Protein AF-A0A1I9GBS0-F1 (afdb_monomer_lite)

Sequence (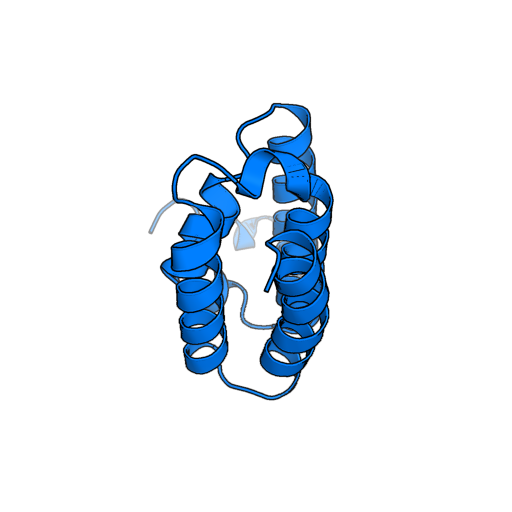114 aa):
MRIRDFIECTIVWIEFAARYFTLNEVDVMLEIIMKRITPNKKYEAFMDELLCMLEKIIHWIDDMKELIALHHFQALVDLFRGTQQRKDCAITLLSSFVRSYELASVNDFQLANQ

Organism: Brugia malayi (NCBI:txid6279)

pLDDT: mean 89.88, std 14.38, range [38.12, 98.56]

Structure (mmCIF, N/CA/C/O backbone):
data_AF-A0A1I9GBS0-F1
#
_entry.id   AF-A0A1I9GBS0-F1
#
loop_
_atom_site.group_PDB
_atom_site.id
_atom_site.type_symbol
_atom_site.label_atom_id
_atom_site.label_alt_id
_atom_site.label_comp_id
_atom_site.label_asym_id
_atom_site.label_entity_id
_atom_site.label_seq_id
_atom_site.pdbx_PDB_ins_code
_atom_site.Cartn_x
_atom_site.Cartn_y
_atom_site.Cartn_z
_atom_site.occupancy
_atom_site.B_iso_or_equiv
_atom_site.auth_seq_id
_atom_site.auth_comp_id
_atom_site.auth_asym_id
_atom_site.auth_atom_id
_atom_site.pdbx_PDB_model_num
ATOM 1 N N . MET A 1 1 ? -8.544 -15.685 15.003 1.00 73.69 1 MET A N 1
ATOM 2 C CA . MET A 1 1 ? -7.372 -14.789 14.881 1.00 73.69 1 MET A CA 1
ATOM 3 C C . MET A 1 1 ? -7.798 -13.365 15.196 1.00 73.69 1 MET A C 1
ATOM 5 O O . MET A 1 1 ? -8.763 -12.903 14.582 1.00 73.69 1 MET A O 1
ATOM 9 N N . ARG A 1 2 ? -7.141 -12.710 16.164 1.00 92.75 2 ARG A N 1
ATOM 10 C CA . ARG A 1 2 ? -7.430 -11.311 16.516 1.00 92.75 2 ARG A CA 1
ATOM 11 C C . ARG A 1 2 ? -6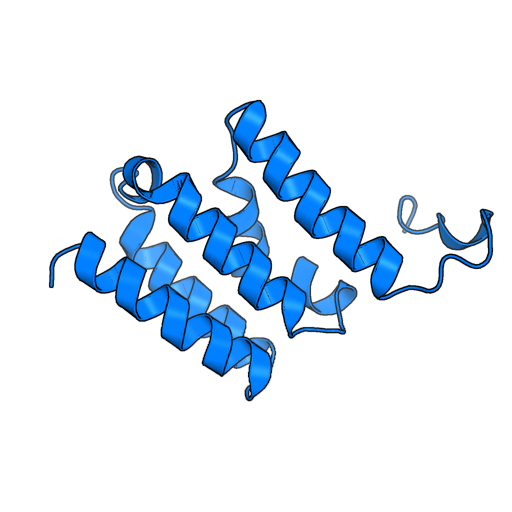.972 -10.400 15.378 1.00 92.75 2 ARG A C 1
ATOM 13 O O . ARG A 1 2 ? -6.111 -10.771 14.589 1.00 92.75 2 ARG A O 1
ATOM 20 N N . ILE A 1 3 ? -7.573 -9.218 15.277 1.00 94.56 3 ILE A N 1
ATOM 21 C CA . ILE A 1 3 ? -7.259 -8.279 14.194 1.00 94.56 3 ILE A CA 1
ATOM 22 C C . ILE A 1 3 ? -5.810 -7.771 14.266 1.00 94.56 3 ILE A C 1
ATOM 24 O O . ILE A 1 3 ? -5.176 -7.648 13.230 1.00 94.56 3 ILE A O 1
ATOM 28 N N . ARG A 1 4 ? -5.268 -7.590 15.479 1.00 96.00 4 ARG A N 1
ATOM 29 C CA . ARG A 1 4 ? -3.858 -7.247 15.708 1.00 96.00 4 ARG A CA 1
ATOM 30 C C . ARG A 1 4 ? -2.917 -8.307 15.135 1.00 96.00 4 ARG A C 1
ATOM 32 O O . ARG A 1 4 ? -2.119 -7.985 14.269 1.00 96.00 4 ARG A O 1
ATOM 39 N N . ASP A 1 5 ? -3.101 -9.569 15.541 1.00 96.75 5 ASP A N 1
ATOM 40 C CA . ASP A 1 5 ? -2.285 -10.691 15.050 1.00 96.75 5 ASP A CA 1
ATOM 41 C C . ASP A 1 5 ? -2.347 -10.795 13.508 1.00 96.75 5 ASP A C 1
ATOM 43 O O . ASP A 1 5 ? -1.358 -11.109 12.853 1.00 96.75 5 ASP A O 1
ATOM 47 N N . PHE A 1 6 ? -3.518 -10.515 12.915 1.00 97.19 6 PHE A N 1
ATOM 48 C CA . PHE A 1 6 ? -3.679 -10.470 11.460 1.00 97.19 6 PHE A CA 1
ATOM 49 C C . PHE A 1 6 ? -2.852 -9.350 10.825 1.00 97.19 6 PHE A C 1
ATOM 51 O O . PHE A 1 6 ? -2.133 -9.618 9.870 1.00 97.19 6 PHE A O 1
ATOM 58 N N . ILE A 1 7 ? -2.943 -8.125 11.348 1.00 97.19 7 ILE A N 1
ATOM 59 C CA . ILE A 1 7 ? -2.248 -6.958 10.794 1.00 97.19 7 ILE A CA 1
ATOM 60 C C . ILE A 1 7 ? -0.733 -7.138 10.885 1.00 97.19 7 ILE A C 1
ATOM 62 O O . ILE A 1 7 ? -0.050 -7.029 9.868 1.00 97.19 7 ILE A O 1
ATOM 66 N N . GLU A 1 8 ? -0.224 -7.520 12.057 1.00 96.00 8 GLU A N 1
ATOM 67 C CA . GLU A 1 8 ? 1.201 -7.804 12.272 1.00 96.00 8 GLU A CA 1
ATOM 68 C C . GLU A 1 8 ? 1.716 -8.866 11.289 1.00 96.00 8 GLU A C 1
ATOM 70 O O . GLU A 1 8 ? 2.770 -8.701 10.678 1.00 96.00 8 GLU A O 1
ATOM 75 N N . CYS A 1 9 ? 0.933 -9.925 11.061 1.00 97.12 9 CYS A N 1
ATOM 76 C CA . CYS A 1 9 ? 1.258 -10.947 10.073 1.00 97.12 9 CYS A CA 1
ATOM 77 C C . CYS A 1 9 ? 1.262 -10.380 8.643 1.00 97.12 9 CYS A C 1
ATOM 79 O O . CYS A 1 9 ? 2.191 -10.632 7.876 1.00 97.12 9 CYS A O 1
ATOM 81 N N . THR A 1 10 ? 0.255 -9.584 8.278 1.00 97.12 10 THR A N 1
ATOM 82 C CA . THR A 1 10 ? 0.140 -9.036 6.920 1.00 97.12 10 THR A CA 1
ATOM 83 C C . THR A 1 10 ? 1.259 -8.069 6.560 1.00 97.12 10 THR A C 1
ATOM 85 O O . THR A 1 10 ? 1.659 -8.071 5.405 1.00 97.12 10 THR A O 1
ATOM 88 N N . ILE A 1 11 ? 1.819 -7.316 7.514 1.00 96.94 11 ILE A N 1
ATOM 89 C CA . ILE A 1 11 ? 2.967 -6.424 7.266 1.00 96.94 11 ILE A CA 1
ATOM 90 C C . ILE A 1 11 ? 4.186 -7.210 6.766 1.00 96.94 11 ILE A C 1
ATOM 92 O O . ILE A 1 11 ? 4.886 -6.761 5.862 1.00 96.94 11 ILE A O 1
ATOM 96 N N . VAL A 1 12 ? 4.436 -8.396 7.326 1.00 97.12 12 VAL A N 1
ATOM 97 C CA . VAL A 1 12 ? 5.554 -9.253 6.900 1.00 97.12 12 VAL A CA 1
ATOM 98 C C . VAL A 1 12 ? 5.282 -9.845 5.517 1.00 97.12 12 VAL A C 1
ATOM 100 O O . VAL A 1 12 ? 6.145 -9.841 4.643 1.00 97.12 12 VAL A O 1
ATOM 103 N N . TRP A 1 13 ? 4.066 -10.348 5.303 1.00 98.06 13 TRP A N 1
ATOM 104 C CA . TRP A 1 13 ? 3.710 -11.016 4.052 1.00 98.06 13 TRP A CA 1
ATOM 105 C C . TRP A 1 13 ? 3.588 -10.060 2.864 1.00 98.06 13 TRP A C 1
ATOM 107 O O . TRP A 1 13 ? 3.939 -10.444 1.753 1.00 98.06 13 TRP A O 1
ATOM 117 N N . ILE A 1 14 ? 3.128 -8.828 3.081 1.00 98.06 14 ILE A N 1
ATOM 118 C CA . ILE A 1 14 ? 2.941 -7.858 1.998 1.00 98.06 14 ILE A CA 1
ATOM 119 C C . ILE A 1 14 ? 4.283 -7.313 1.519 1.00 98.06 14 ILE A C 1
ATOM 121 O O . ILE A 1 14 ? 4.462 -7.102 0.328 1.00 98.06 14 ILE A O 1
ATOM 125 N N . GLU A 1 15 ? 5.259 -7.181 2.420 1.00 98.12 15 GLU A N 1
ATOM 126 C CA . GLU A 1 15 ? 6.642 -6.879 2.054 1.00 98.12 15 GLU A CA 1
ATOM 127 C C . GLU A 1 15 ? 7.261 -8.007 1.230 1.00 98.12 15 GLU A C 1
ATOM 129 O O . GLU A 1 15 ? 7.899 -7.758 0.209 1.00 98.12 15 GLU A O 1
ATOM 134 N N . PHE A 1 16 ? 7.044 -9.258 1.645 1.00 98.25 16 PHE A N 1
ATOM 135 C CA . PHE A 1 16 ? 7.489 -10.412 0.875 1.00 98.25 16 PHE A CA 1
ATOM 136 C C . PHE A 1 16 ? 6.851 -10.431 -0.523 1.00 98.25 16 PHE A C 1
ATOM 138 O O . PHE A 1 16 ? 7.562 -10.592 -1.513 1.00 98.25 16 PHE A O 1
ATOM 145 N N . ALA A 1 17 ? 5.535 -10.223 -0.618 1.00 98.12 17 ALA A N 1
ATOM 146 C CA . ALA A 1 17 ? 4.827 -10.169 -1.893 1.00 98.12 17 ALA A CA 1
ATOM 147 C C . ALA A 1 17 ? 5.349 -9.029 -2.781 1.00 98.12 17 ALA A C 1
ATOM 149 O O . ALA A 1 17 ? 5.668 -9.272 -3.939 1.00 98.12 17 ALA A O 1
ATOM 150 N N . ALA A 1 18 ? 5.520 -7.826 -2.227 1.00 97.94 18 ALA A N 1
ATOM 151 C CA . ALA A 1 18 ? 6.046 -6.671 -2.953 1.00 97.94 18 ALA A CA 1
ATOM 152 C C . ALA A 1 18 ? 7.461 -6.906 -3.504 1.00 97.94 18 ALA A C 1
ATOM 154 O O . ALA A 1 18 ? 7.800 -6.391 -4.563 1.00 97.94 18 ALA A O 1
ATOM 155 N N . ARG A 1 19 ? 8.284 -7.701 -2.809 1.00 97.56 19 ARG A N 1
ATOM 156 C CA . ARG A 1 19 ? 9.658 -7.998 -3.229 1.00 97.56 19 ARG A CA 1
ATOM 157 C C . ARG A 1 19 ? 9.765 -9.104 -4.281 1.00 97.56 19 ARG A C 1
ATOM 159 O O . ARG A 1 19 ? 10.735 -9.118 -5.038 1.00 97.56 19 ARG A O 1
ATOM 166 N N . TYR A 1 20 ? 8.852 -10.073 -4.274 1.00 97.94 20 TYR A N 1
ATOM 167 C CA . TYR A 1 20 ? 9.056 -11.334 -4.998 1.00 97.94 20 TYR A CA 1
ATOM 168 C C . TYR A 1 20 ? 7.931 -11.730 -5.949 1.00 97.94 20 TYR A C 1
ATOM 170 O O . TYR A 1 20 ? 8.144 -12.628 -6.765 1.00 97.94 20 TYR A O 1
ATOM 178 N N . PHE A 1 21 ? 6.755 -11.115 -5.852 1.00 97.94 21 PHE A N 1
ATOM 179 C CA . PHE A 1 21 ? 5.602 -11.432 -6.692 1.00 97.94 21 PHE A CA 1
ATOM 180 C C . PHE A 1 21 ? 5.248 -10.278 -7.630 1.00 97.94 21 PHE A C 1
ATOM 182 O O . PHE A 1 21 ? 5.856 -9.211 -7.589 1.00 97.94 21 PHE A O 1
ATOM 189 N N . THR A 1 22 ? 4.278 -10.509 -8.517 1.00 97.62 22 THR A N 1
ATOM 190 C CA . THR A 1 22 ? 3.798 -9.468 -9.426 1.00 97.62 22 THR A CA 1
ATOM 191 C C . THR A 1 22 ? 2.814 -8.542 -8.715 1.00 97.62 22 THR A C 1
ATOM 193 O O . THR A 1 22 ? 2.259 -8.868 -7.660 1.00 97.62 22 THR A O 1
ATOM 196 N N . LEU A 1 23 ? 2.535 -7.393 -9.335 1.00 97.75 23 LEU A N 1
ATOM 197 C CA . LEU A 1 23 ? 1.537 -6.439 -8.848 1.00 97.75 23 LEU A CA 1
ATOM 198 C C . LEU A 1 23 ? 0.149 -7.062 -8.665 1.00 97.75 23 LEU A C 1
ATOM 200 O O . LEU A 1 23 ? -0.582 -6.660 -7.765 1.00 97.75 23 LEU A O 1
ATOM 204 N N . ASN A 1 24 ? -0.198 -8.075 -9.463 1.00 97.62 24 ASN A N 1
ATOM 205 C CA . ASN A 1 24 ? -1.464 -8.783 -9.324 1.00 97.62 24 ASN A CA 1
ATOM 206 C C . ASN A 1 24 ? -1.548 -9.544 -7.990 1.00 97.62 24 ASN A C 1
ATOM 208 O O . ASN A 1 24 ? -2.559 -9.460 -7.297 1.00 97.62 24 ASN A O 1
ATOM 212 N N . GLU A 1 25 ? -0.488 -10.250 -7.580 1.00 98.06 25 GLU A N 1
ATOM 213 C CA . GLU A 1 25 ? -0.482 -10.924 -6.274 1.00 98.06 25 GLU A CA 1
ATOM 214 C C . GLU A 1 25 ? -0.472 -9.924 -5.109 1.00 98.06 25 GLU A C 1
ATOM 216 O O . GLU A 1 25 ? -1.092 -10.186 -4.075 1.00 98.06 25 GLU A O 1
ATOM 221 N N . VAL A 1 26 ? 0.190 -8.773 -5.274 1.00 98.38 26 VAL A N 1
ATOM 222 C CA . VAL A 1 26 ? 0.147 -7.679 -4.291 1.00 98.38 26 VAL A CA 1
ATOM 223 C C . VAL A 1 26 ? -1.282 -7.144 -4.147 1.00 98.38 26 VAL A C 1
ATOM 225 O O . VAL A 1 26 ? -1.767 -7.014 -3.022 1.00 98.38 26 VAL A O 1
ATOM 228 N N . ASP A 1 27 ? -1.986 -6.899 -5.256 1.00 98.50 27 ASP A N 1
ATOM 229 C CA . ASP A 1 27 ? -3.368 -6.405 -5.241 1.00 98.50 27 ASP A CA 1
ATOM 230 C C . ASP A 1 27 ? -4.341 -7.420 -4.622 1.00 98.50 27 ASP A C 1
ATOM 232 O O . ASP A 1 27 ? -5.164 -7.051 -3.786 1.00 98.50 27 ASP A O 1
ATOM 236 N N . VAL A 1 28 ? -4.195 -8.715 -4.931 1.00 98.38 28 VAL A N 1
ATOM 237 C CA . VAL A 1 28 ? -4.974 -9.795 -4.291 1.00 98.38 28 VAL A CA 1
ATOM 238 C C . VAL A 1 28 ? -4.729 -9.833 -2.781 1.00 98.38 28 VAL A C 1
ATOM 240 O O . VAL A 1 28 ? -5.652 -10.036 -1.986 1.00 98.38 28 VAL A O 1
ATOM 243 N N . MET A 1 29 ? -3.487 -9.630 -2.342 1.00 98.31 29 MET A N 1
ATOM 244 C CA . MET A 1 29 ? -3.186 -9.594 -0.917 1.00 98.31 29 MET A CA 1
ATOM 245 C C . MET A 1 29 ? -3.803 -8.362 -0.237 1.00 98.31 29 MET A C 1
ATOM 247 O O . MET A 1 29 ? -4.390 -8.488 0.845 1.00 98.31 29 MET A O 1
ATOM 251 N N . LEU A 1 30 ? -3.731 -7.193 -0.879 1.00 98.50 30 LEU A N 1
ATOM 252 C CA . LEU A 1 30 ? -4.401 -5.976 -0.421 1.00 98.50 30 LEU A CA 1
ATOM 253 C C . LEU A 1 30 ? -5.920 -6.161 -0.358 1.00 98.50 30 LEU A C 1
ATOM 255 O O . LEU A 1 30 ? -6.524 -5.776 0.639 1.00 98.50 30 LEU A O 1
ATOM 259 N N . GLU A 1 31 ? -6.541 -6.829 -1.329 1.00 98.56 31 GLU A N 1
ATOM 260 C CA . GLU A 1 31 ? -7.966 -7.173 -1.299 1.00 98.56 31 GLU A CA 1
ATOM 261 C C . GLU A 1 31 ? -8.336 -7.949 -0.024 1.00 98.56 31 GLU A C 1
ATOM 263 O O . GLU A 1 31 ? -9.305 -7.616 0.669 1.00 98.56 31 GLU A O 1
ATOM 268 N N . ILE A 1 32 ? -7.549 -8.973 0.325 1.00 97.94 32 ILE A N 1
ATOM 269 C CA . ILE A 1 32 ? -7.767 -9.795 1.524 1.00 97.94 32 ILE A CA 1
ATOM 270 C C . ILE A 1 32 ? -7.637 -8.951 2.798 1.00 97.94 32 ILE A C 1
ATOM 272 O O . ILE A 1 32 ? -8.459 -9.078 3.715 1.00 97.94 32 ILE A O 1
ATOM 276 N N . ILE A 1 33 ? -6.624 -8.083 2.860 1.00 97.94 33 ILE A N 1
ATOM 277 C CA . ILE A 1 33 ? -6.420 -7.150 3.974 1.00 97.94 33 ILE A CA 1
ATOM 278 C C . ILE A 1 33 ? -7.630 -6.223 4.093 1.00 97.94 33 ILE A C 1
ATOM 280 O O . ILE A 1 33 ? -8.238 -6.124 5.165 1.00 97.94 33 ILE A O 1
ATOM 284 N N . MET A 1 34 ? -8.042 -5.622 2.981 1.00 98.00 34 MET A N 1
ATOM 285 C CA . MET A 1 34 ? -9.098 -4.621 2.927 1.00 98.00 34 MET A CA 1
ATOM 286 C C . MET A 1 34 ? -10.454 -5.187 3.334 1.00 98.00 34 MET A C 1
ATOM 288 O O . MET A 1 34 ? -11.135 -4.623 4.197 1.00 98.00 34 MET A O 1
ATOM 292 N N . LYS A 1 35 ? -10.802 -6.375 2.830 1.00 97.50 35 LYS A N 1
ATOM 293 C CA . LYS A 1 35 ? -12.005 -7.117 3.240 1.00 97.50 35 LYS A CA 1
ATOM 294 C C . LYS A 1 35 ? -12.072 -7.351 4.749 1.00 97.50 35 LYS A C 1
ATOM 296 O O . LYS A 1 35 ? -13.163 -7.455 5.311 1.00 97.50 35 LYS A O 1
ATOM 301 N N . ARG A 1 36 ? -10.925 -7.439 5.426 1.00 96.62 36 ARG A N 1
ATOM 302 C CA . ARG A 1 36 ? -10.854 -7.764 6.853 1.00 96.62 36 ARG A CA 1
ATOM 303 C C . ARG A 1 36 ? -10.816 -6.545 7.773 1.00 96.62 36 ARG A C 1
ATOM 305 O O . ARG A 1 36 ? -11.403 -6.617 8.860 1.00 96.62 36 ARG A O 1
ATOM 312 N N . ILE A 1 37 ? -10.145 -5.464 7.369 1.00 96.56 37 ILE A N 1
ATOM 313 C CA . ILE A 1 37 ? -9.930 -4.276 8.216 1.00 96.56 37 ILE A CA 1
ATOM 314 C C . ILE A 1 37 ? -10.981 -3.173 8.015 1.00 96.56 37 ILE A C 1
ATOM 316 O O . ILE A 1 37 ? -11.252 -2.424 8.954 1.00 96.56 37 ILE A O 1
ATOM 320 N N . THR A 1 38 ? -11.615 -3.089 6.840 1.00 96.81 38 THR A N 1
ATOM 321 C CA . THR A 1 38 ? -12.626 -2.057 6.534 1.00 96.81 38 THR A CA 1
ATOM 322 C C . THR A 1 38 ? -13.926 -2.196 7.333 1.00 96.81 38 THR A C 1
ATOM 324 O O . THR A 1 38 ? -14.428 -1.179 7.825 1.00 96.81 38 THR A O 1
ATOM 327 N N . PRO A 1 39 ? -14.507 -3.402 7.518 1.00 96.50 39 PRO A N 1
ATOM 328 C CA . PRO A 1 39 ? -15.765 -3.541 8.246 1.00 96.50 39 PRO A CA 1
ATOM 329 C C . PRO A 1 39 ? -15.664 -3.003 9.674 1.00 96.50 39 PRO A C 1
ATOM 331 O O . PRO A 1 39 ? -14.739 -3.352 10.411 1.00 96.50 39 PRO A O 1
ATOM 334 N N . ASN A 1 40 ? -16.640 -2.185 10.074 1.00 94.81 40 ASN A N 1
ATOM 335 C CA . ASN A 1 40 ? -16.678 -1.497 11.371 1.00 94.81 40 ASN A CA 1
ATOM 336 C C . ASN A 1 40 ? -15.436 -0.637 11.652 1.00 94.81 40 ASN A C 1
ATOM 338 O O . ASN A 1 40 ? -15.115 -0.401 12.812 1.00 94.81 40 ASN A O 1
ATOM 342 N N . LYS A 1 41 ? -14.734 -0.201 10.598 1.00 94.94 41 LYS A N 1
ATOM 343 C CA . LYS A 1 41 ? -13.570 0.684 10.677 1.00 94.94 41 LYS A CA 1
ATOM 344 C C . LYS A 1 41 ? -12.461 0.186 11.606 1.00 94.94 41 LYS A C 1
ATOM 346 O O . LYS A 1 41 ? -11.785 0.970 12.263 1.00 94.94 41 LYS A O 1
ATOM 351 N N . LYS A 1 42 ? -12.243 -1.132 11.658 1.00 95.00 42 LYS A N 1
ATOM 352 C CA . LYS A 1 42 ? -11.210 -1.731 12.524 1.00 95.00 42 LYS A CA 1
ATOM 353 C C . LYS A 1 42 ? -9.820 -1.159 12.253 1.00 95.00 42 LYS A C 1
ATOM 355 O O . LYS A 1 42 ? -9.010 -1.126 13.169 1.00 95.00 42 LYS A O 1
ATOM 360 N N . TYR A 1 43 ? -9.571 -0.722 11.020 1.00 95.31 43 TYR A N 1
ATOM 361 C CA . TYR A 1 43 ? -8.334 -0.083 10.583 1.00 95.31 43 TYR A CA 1
ATOM 362 C C . TYR A 1 43 ? -7.956 1.180 11.380 1.00 95.31 43 TYR A C 1
ATOM 364 O O . TYR A 1 43 ? -6.771 1.466 11.494 1.00 95.31 43 TYR A O 1
ATOM 372 N N . GLU A 1 44 ? -8.914 1.907 11.976 1.00 95.81 44 GLU A N 1
ATOM 373 C CA . GLU A 1 44 ? -8.633 3.172 12.683 1.00 95.81 44 GLU A CA 1
ATOM 374 C C . GLU A 1 44 ? -7.669 2.993 13.867 1.00 95.81 44 GLU A C 1
ATOM 376 O O . GLU A 1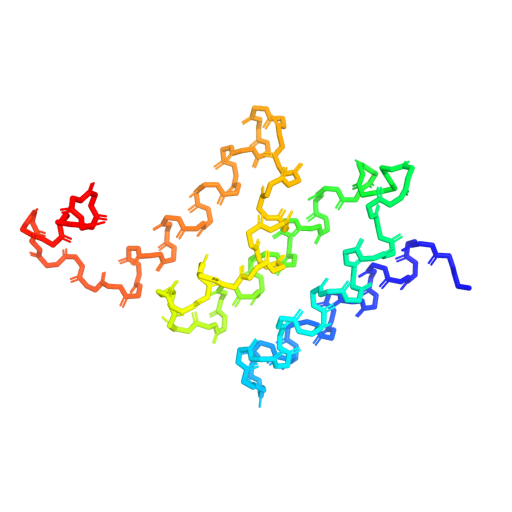 44 ? -6.927 3.911 14.206 1.00 95.81 44 GLU A O 1
ATOM 381 N N . ALA A 1 45 ? -7.640 1.802 14.472 1.00 95.94 45 ALA A N 1
ATOM 382 C CA . ALA A 1 45 ? -6.736 1.474 15.573 1.00 95.94 45 ALA A CA 1
ATOM 383 C C . ALA A 1 45 ? -5.319 1.063 15.125 1.00 95.94 45 ALA A C 1
ATOM 385 O O . ALA A 1 45 ? -4.501 0.748 15.986 1.00 95.94 45 ALA A O 1
ATOM 386 N N . PHE A 1 46 ? -5.052 1.021 13.814 1.00 96.81 46 PHE A N 1
ATOM 387 C CA . PHE A 1 46 ? -3.824 0.469 13.228 1.00 96.81 46 PHE A CA 1
ATOM 388 C C . PHE A 1 46 ? -3.242 1.360 12.121 1.00 96.81 46 PHE A C 1
ATOM 390 O O . PHE A 1 46 ? -2.668 0.877 11.148 1.00 96.81 46 PHE A O 1
ATOM 397 N N . MET A 1 47 ? -3.467 2.672 12.202 1.00 96.38 47 MET A N 1
ATOM 398 C CA . MET A 1 47 ? -3.082 3.598 11.131 1.00 96.38 47 MET A CA 1
ATOM 399 C C . MET A 1 47 ? -1.566 3.655 10.915 1.00 96.38 47 MET A C 1
ATOM 401 O O . MET A 1 47 ? -1.129 3.783 9.773 1.00 96.38 47 MET A O 1
ATOM 405 N N . ASP A 1 48 ? -0.779 3.498 11.980 1.00 96.38 48 ASP A N 1
ATOM 406 C CA . ASP A 1 48 ? 0.685 3.473 11.902 1.00 96.38 48 ASP A CA 1
ATOM 407 C C . ASP A 1 48 ? 1.172 2.185 11.219 1.00 96.38 48 ASP A C 1
ATOM 409 O O . ASP A 1 48 ? 2.041 2.215 10.348 1.00 96.38 48 ASP A O 1
ATOM 413 N N . GLU A 1 49 ? 0.558 1.044 11.537 1.00 97.56 49 GLU A N 1
ATOM 414 C CA . GLU A 1 49 ? 0.830 -0.235 10.884 1.00 97.56 49 GLU A CA 1
ATOM 415 C C . GLU A 1 49 ? 0.481 -0.217 9.388 1.00 97.56 49 GLU A C 1
ATOM 417 O O . GLU A 1 49 ? 1.198 -0.797 8.570 1.00 97.56 49 GLU A O 1
ATOM 422 N N . LEU A 1 50 ? -0.604 0.464 9.012 1.00 97.56 50 LEU A N 1
ATOM 423 C CA . LEU A 1 50 ? -0.998 0.623 7.611 1.00 97.56 50 LEU A CA 1
ATOM 424 C C . LEU A 1 50 ? -0.064 1.565 6.853 1.00 97.56 50 LEU A C 1
ATOM 426 O O . LEU A 1 50 ? 0.223 1.314 5.684 1.00 97.56 50 LEU A O 1
ATOM 430 N N . LEU A 1 51 ? 0.444 2.614 7.507 1.00 97.44 51 LEU A N 1
ATOM 431 C CA . LEU A 1 51 ? 1.480 3.463 6.922 1.00 97.44 51 LEU A CA 1
ATOM 432 C C . LEU A 1 51 ? 2.772 2.664 6.701 1.00 97.44 51 LEU A C 1
ATOM 434 O O . LEU A 1 51 ? 3.342 2.719 5.617 1.00 97.44 51 LEU A O 1
ATOM 438 N N . CYS A 1 52 ? 3.175 1.840 7.671 1.00 97.69 52 CYS A N 1
ATOM 439 C CA . CYS A 1 52 ? 4.329 0.948 7.533 1.00 97.69 52 CYS A CA 1
ATOM 440 C C . CYS A 1 52 ? 4.156 -0.051 6.374 1.00 97.69 52 CYS A C 1
ATOM 442 O O . CYS A 1 52 ? 5.089 -0.318 5.616 1.00 97.69 52 CYS A O 1
ATOM 444 N N . MET A 1 53 ? 2.948 -0.592 6.201 1.00 97.88 53 MET A N 1
ATOM 445 C CA . MET A 1 53 ? 2.607 -1.435 5.054 1.00 97.88 53 MET A CA 1
ATOM 446 C C . MET A 1 53 ? 2.756 -0.678 3.729 1.00 97.88 53 MET A C 1
ATOM 448 O O . MET A 1 53 ? 3.390 -1.195 2.811 1.00 97.88 53 MET A O 1
ATOM 452 N N . LEU A 1 54 ? 2.221 0.544 3.641 1.00 97.69 54 LEU A N 1
ATOM 453 C CA . LEU A 1 54 ? 2.353 1.408 2.467 1.00 97.69 54 LEU A CA 1
ATOM 454 C C . LEU A 1 54 ? 3.831 1.667 2.128 1.00 97.69 54 LEU A C 1
ATOM 456 O O . LEU A 1 54 ? 4.240 1.485 0.984 1.00 97.69 54 LEU A O 1
ATOM 460 N N . GLU A 1 55 ? 4.639 2.031 3.125 1.00 96.94 55 GLU A N 1
ATOM 461 C CA . GLU A 1 55 ? 6.081 2.259 2.976 1.00 96.94 55 GLU A CA 1
ATOM 462 C C . GLU A 1 55 ? 6.807 1.025 2.438 1.00 96.94 55 GLU A C 1
ATOM 464 O O . GLU A 1 55 ? 7.630 1.143 1.532 1.00 96.94 55 GLU A O 1
ATOM 469 N N . LYS A 1 56 ? 6.485 -0.168 2.951 1.00 97.50 56 LYS A N 1
ATOM 470 C CA . LYS A 1 56 ? 7.089 -1.432 2.502 1.00 97.50 56 LYS A CA 1
ATOM 471 C C . LYS A 1 56 ? 6.722 -1.773 1.063 1.00 97.50 56 LYS A C 1
ATOM 473 O O . LYS A 1 56 ? 7.599 -2.180 0.309 1.00 97.50 56 LYS A O 1
ATOM 478 N N . ILE A 1 57 ? 5.462 -1.587 0.674 1.00 97.31 57 ILE A N 1
ATOM 479 C CA . ILE A 1 57 ? 5.012 -1.812 -0.708 1.00 97.31 57 ILE A CA 1
ATOM 480 C C . ILE A 1 57 ? 5.786 -0.892 -1.659 1.00 97.31 57 ILE A C 1
ATOM 482 O O . ILE A 1 57 ? 6.405 -1.356 -2.612 1.00 97.31 57 ILE A O 1
ATOM 486 N N . ILE A 1 58 ? 5.800 0.406 -1.352 1.00 95.38 58 ILE A N 1
ATOM 487 C CA . ILE A 1 58 ? 6.448 1.440 -2.166 1.00 95.38 58 ILE A CA 1
ATOM 488 C C . ILE A 1 58 ? 7.971 1.260 -2.214 1.00 95.38 58 ILE A C 1
ATOM 490 O O . ILE A 1 58 ? 8.608 1.575 -3.214 1.00 95.38 58 ILE A O 1
ATOM 494 N N . HIS A 1 59 ? 8.581 0.760 -1.139 1.00 94.50 59 HIS A N 1
ATOM 495 C CA . HIS A 1 59 ? 10.023 0.557 -1.095 1.00 94.50 59 HIS A CA 1
ATOM 496 C C . HIS A 1 59 ? 10.512 -0.454 -2.140 1.00 94.50 59 HIS A C 1
ATOM 498 O O . HIS A 1 59 ? 11.594 -0.247 -2.689 1.00 94.50 59 HIS A O 1
ATOM 504 N N . TRP A 1 60 ? 9.744 -1.525 -2.376 1.00 95.12 60 TRP A N 1
ATOM 505 C CA . TRP A 1 60 ? 10.151 -2.665 -3.205 1.00 95.12 60 TRP A CA 1
ATOM 506 C C . TRP A 1 60 ? 9.611 -2.636 -4.638 1.00 95.12 60 TRP A C 1
ATOM 508 O O . TRP A 1 60 ? 10.129 -3.364 -5.481 1.00 95.12 60 TRP A O 1
ATOM 518 N N . ILE A 1 61 ? 8.590 -1.825 -4.921 1.00 93.06 61 ILE A N 1
ATOM 519 C CA . ILE A 1 61 ? 7.964 -1.747 -6.244 1.00 93.06 61 ILE A CA 1
ATOM 520 C C . ILE A 1 61 ? 8.475 -0.511 -6.985 1.00 93.06 61 ILE A C 1
ATOM 522 O O . ILE A 1 61 ? 8.170 0.619 -6.610 1.00 93.06 61 ILE A O 1
ATOM 526 N N . ASP A 1 62 ? 9.214 -0.736 -8.072 1.00 86.62 62 ASP A N 1
ATOM 527 C CA . ASP A 1 62 ? 9.774 0.348 -8.887 1.00 86.62 62 ASP A CA 1
ATOM 528 C C . ASP A 1 62 ? 8.739 0.972 -9.839 1.00 86.62 62 ASP A C 1
ATOM 530 O O . ASP A 1 62 ? 8.763 2.185 -10.072 1.00 86.62 62 ASP A O 1
ATOM 534 N N . ASP A 1 63 ? 7.801 0.169 -10.364 1.00 89.38 63 ASP A N 1
ATOM 535 C CA . ASP A 1 63 ? 6.743 0.644 -11.264 1.00 89.38 63 ASP A CA 1
ATOM 536 C C . ASP A 1 63 ? 5.618 1.340 -10.491 1.00 89.38 63 ASP A C 1
ATOM 538 O O . ASP A 1 63 ? 4.529 0.812 -10.243 1.00 89.38 63 ASP A O 1
ATOM 542 N N . MET A 1 64 ? 5.901 2.582 -10.109 1.00 88.69 64 MET A N 1
ATOM 543 C CA . MET A 1 64 ? 4.950 3.431 -9.402 1.00 88.69 64 MET A CA 1
ATOM 544 C C . MET A 1 64 ? 3.700 3.737 -10.232 1.00 88.69 64 MET A C 1
ATOM 546 O O . MET A 1 64 ? 2.659 4.008 -9.641 1.00 88.69 64 MET A O 1
ATOM 550 N N . LYS A 1 65 ? 3.770 3.718 -11.572 1.00 90.00 65 LYS A N 1
ATOM 551 C CA . LYS A 1 65 ? 2.621 4.049 -12.429 1.00 90.00 65 LYS A CA 1
ATOM 552 C C . LYS A 1 65 ? 1.586 2.931 -12.392 1.00 90.00 65 LYS A C 1
ATOM 554 O O . LYS A 1 65 ? 0.396 3.212 -12.255 1.00 90.00 65 LYS A O 1
ATOM 559 N N . GLU A 1 66 ? 2.027 1.684 -12.502 1.00 93.38 66 GLU A N 1
ATOM 560 C CA . GLU A 1 66 ? 1.129 0.538 -12.389 1.00 93.38 66 GLU A CA 1
ATOM 561 C C . GLU A 1 66 ? 0.641 0.351 -10.946 1.00 93.38 66 GLU A C 1
ATOM 563 O O . GLU A 1 66 ? -0.547 0.104 -10.735 1.00 93.38 66 GLU A O 1
ATOM 568 N N . LEU A 1 67 ? 1.504 0.571 -9.946 1.00 94.88 67 LEU A N 1
ATOM 569 C CA . LEU A 1 67 ? 1.139 0.459 -8.530 1.00 94.88 67 LEU A CA 1
ATOM 570 C C . LEU A 1 67 ? -0.021 1.385 -8.136 1.00 94.88 67 LEU A C 1
ATOM 572 O O . LEU A 1 67 ? -0.993 0.932 -7.533 1.00 94.88 67 LEU A O 1
ATOM 576 N N . ILE A 1 68 ? 0.051 2.676 -8.485 1.00 94.19 68 ILE A N 1
ATOM 577 C CA . ILE A 1 68 ? -1.010 3.638 -8.132 1.00 94.19 68 ILE A CA 1
ATOM 578 C C . ILE A 1 68 ? -2.328 3.357 -8.864 1.00 94.19 68 ILE A C 1
ATOM 580 O O . ILE A 1 68 ? -3.381 3.804 -8.415 1.00 94.19 68 ILE A O 1
ATOM 584 N N . ALA A 1 69 ? -2.286 2.618 -9.976 1.00 95.31 69 ALA A N 1
ATOM 585 C CA . ALA A 1 69 ? -3.469 2.228 -10.731 1.00 95.31 69 ALA A CA 1
ATOM 586 C C . ALA A 1 69 ? -4.194 1.013 -10.123 1.00 95.31 69 ALA A C 1
ATOM 588 O O . ALA A 1 69 ? -5.354 0.772 -10.462 1.00 95.31 69 ALA A O 1
ATOM 589 N N . LEU A 1 70 ? -3.566 0.279 -9.196 1.00 97.44 70 LEU A N 1
ATOM 590 C CA . LEU A 1 70 ? -4.188 -0.862 -8.524 1.00 97.44 70 LEU A CA 1
ATOM 591 C C . LEU A 1 70 ? -5.368 -0.420 -7.651 1.00 97.44 70 LEU A C 1
ATOM 593 O O . LEU A 1 70 ? -5.274 0.524 -6.860 1.00 97.44 70 LEU A O 1
ATOM 597 N N . HIS A 1 71 ? -6.489 -1.131 -7.771 1.00 97.50 71 HIS A N 1
ATOM 598 C CA . HIS A 1 71 ? -7.728 -0.775 -7.084 1.00 97.50 71 HIS A CA 1
ATOM 599 C C . HIS A 1 71 ? -7.579 -0.834 -5.560 1.00 97.50 71 HIS A C 1
ATOM 601 O O . HIS A 1 71 ? -7.977 0.099 -4.858 1.00 97.50 71 HIS A O 1
ATOM 607 N N . HIS A 1 72 ? -6.980 -1.905 -5.030 1.00 98.44 72 HIS A N 1
ATOM 608 C CA . HIS A 1 72 ? -6.873 -2.084 -3.584 1.00 98.44 72 HIS A CA 1
ATOM 609 C C . HIS A 1 72 ? -5.733 -1.259 -2.981 1.00 98.44 72 HIS A C 1
ATOM 611 O O . HIS A 1 72 ? -5.784 -0.921 -1.798 1.00 98.44 72 HIS A O 1
ATOM 617 N N . PHE A 1 73 ? -4.752 -0.859 -3.793 1.00 98.12 73 PHE A N 1
ATOM 618 C CA . PHE A 1 73 ? -3.764 0.140 -3.394 1.00 98.12 73 PHE A CA 1
ATOM 619 C C . PHE A 1 73 ? -4.404 1.519 -3.202 1.00 98.12 73 PHE A C 1
ATOM 621 O O . PHE A 1 73 ? -4.203 2.148 -2.164 1.00 98.12 73 PHE A O 1
ATOM 628 N N . GLN A 1 74 ? -5.242 1.965 -4.144 1.00 97.69 74 GLN A N 1
ATOM 629 C CA . GLN A 1 74 ? -6.013 3.204 -3.985 1.00 97.69 74 GLN A CA 1
ATOM 630 C C . GLN A 1 74 ? -6.914 3.142 -2.745 1.00 97.69 74 GLN A C 1
ATOM 632 O O . GLN A 1 74 ? -6.935 4.079 -1.949 1.00 97.69 74 GLN A O 1
ATOM 637 N N . ALA A 1 75 ? -7.572 2.002 -2.512 1.00 97.88 75 ALA A N 1
ATOM 638 C CA . ALA A 1 75 ? -8.388 1.797 -1.318 1.00 97.88 75 ALA A CA 1
ATOM 639 C C . ALA A 1 75 ? -7.582 1.904 -0.008 1.00 97.88 75 ALA A C 1
ATOM 641 O O . ALA A 1 75 ? -8.095 2.448 0.972 1.00 97.88 75 ALA A O 1
ATOM 642 N N . LEU A 1 76 ? -6.331 1.425 0.017 1.00 97.94 76 LEU A N 1
ATOM 643 C CA . LEU A 1 76 ? -5.420 1.598 1.153 1.00 97.94 76 LEU A CA 1
ATOM 644 C C . LEU A 1 76 ? -5.086 3.081 1.373 1.00 97.94 76 LEU A C 1
ATOM 646 O O . LEU A 1 76 ? -5.177 3.566 2.501 1.00 97.94 76 LEU A O 1
ATOM 650 N N . VAL A 1 77 ? -4.745 3.810 0.306 1.00 97.44 77 VAL A N 1
ATOM 651 C CA . VAL A 1 77 ? -4.446 5.253 0.363 1.00 97.44 77 VAL A CA 1
ATOM 652 C C . VAL A 1 77 ? -5.654 6.054 0.877 1.00 97.44 77 VAL A C 1
ATOM 654 O O . VAL A 1 77 ? -5.504 6.946 1.714 1.00 97.44 77 VAL A O 1
ATOM 657 N N . ASP A 1 78 ? -6.869 5.683 0.473 1.00 96.62 78 ASP A N 1
ATOM 658 C CA . ASP A 1 78 ? -8.119 6.338 0.881 1.00 96.62 78 ASP A CA 1
ATOM 659 C C . ASP A 1 78 ? -8.469 6.185 2.377 1.00 96.62 78 ASP A C 1
ATOM 661 O O . ASP A 1 78 ? -9.367 6.880 2.889 1.00 96.62 78 ASP A O 1
ATOM 665 N N . LEU A 1 79 ? -7.787 5.290 3.104 1.00 96.94 79 LEU A N 1
ATOM 666 C CA . LEU A 1 79 ? -7.939 5.159 4.556 1.00 96.94 79 LEU A CA 1
ATOM 667 C C . LEU A 1 79 ? -7.289 6.320 5.318 1.00 96.94 79 LEU A C 1
ATOM 669 O O . LEU A 1 79 ? -7.762 6.682 6.400 1.00 96.94 79 LEU A O 1
ATOM 673 N N . PHE A 1 80 ? -6.235 6.930 4.770 1.00 96.75 80 PHE A N 1
ATOM 674 C CA . PHE A 1 80 ? -5.509 8.025 5.411 1.00 96.75 80 PHE A CA 1
ATOM 675 C C . PHE A 1 80 ? -6.292 9.330 5.250 1.00 96.75 80 PHE A C 1
ATOM 677 O O . PHE A 1 80 ? -6.099 10.082 4.302 1.00 96.75 80 PHE A O 1
ATOM 684 N N . ARG A 1 81 ? -7.216 9.607 6.179 1.00 91.50 81 ARG A N 1
ATOM 685 C CA . ARG A 1 81 ? -8.123 10.771 6.097 1.00 91.50 81 ARG A CA 1
ATOM 6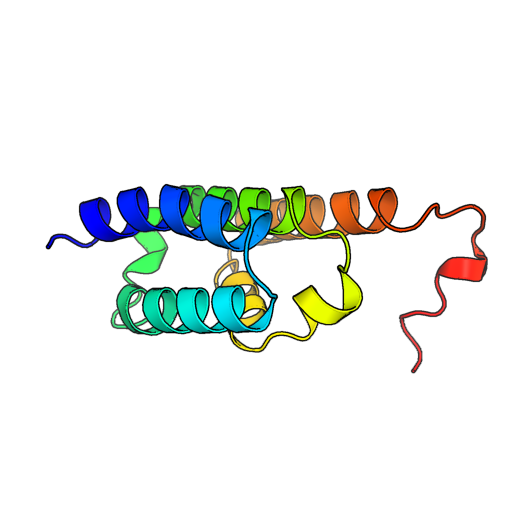86 C C . ARG A 1 81 ? -7.785 11.895 7.071 1.00 91.50 81 ARG A C 1
ATOM 688 O O . ARG A 1 81 ? -8.126 13.046 6.798 1.00 91.50 81 ARG A O 1
ATOM 695 N N . GLY A 1 82 ? -7.119 11.592 8.187 1.00 90.75 82 GLY A N 1
ATOM 696 C CA . GLY A 1 82 ? -6.673 12.602 9.147 1.00 90.75 82 GLY A CA 1
ATOM 697 C C . GLY A 1 82 ? -5.598 13.514 8.554 1.00 90.75 82 GLY A C 1
ATOM 698 O O . GLY A 1 82 ? -4.809 13.082 7.721 1.00 90.75 82 GLY A O 1
ATOM 699 N N . THR A 1 83 ? -5.530 14.774 8.990 1.00 91.06 83 THR A N 1
ATOM 700 C CA . THR A 1 83 ? -4.579 15.761 8.439 1.00 91.06 83 THR A CA 1
ATOM 701 C C . THR A 1 83 ? -3.132 15.265 8.468 1.00 91.06 83 THR A C 1
ATOM 703 O O . THR A 1 83 ? -2.432 15.361 7.464 1.00 91.06 83 THR A O 1
ATOM 706 N N . GLN A 1 84 ? -2.701 14.696 9.598 1.00 92.31 84 GLN A N 1
ATOM 707 C CA . GLN A 1 84 ? -1.349 14.158 9.756 1.00 92.31 84 GLN A CA 1
ATOM 708 C C . GLN A 1 84 ? -1.135 12.910 8.886 1.00 92.31 84 GLN A C 1
ATOM 710 O O . GLN A 1 84 ? -0.208 12.865 8.092 1.00 92.31 84 GLN A O 1
ATOM 715 N N . GLN A 1 85 ? -2.074 11.965 8.932 1.00 92.06 85 GLN A N 1
ATOM 716 C CA . GLN A 1 85 ? -2.053 10.737 8.129 1.00 92.06 85 GLN A CA 1
ATOM 717 C C . GLN A 1 85 ? -1.958 11.015 6.623 1.00 92.06 85 GLN A C 1
ATOM 719 O O . GLN A 1 85 ? -1.174 10.386 5.921 1.00 92.06 85 GLN A O 1
ATOM 724 N N . ARG A 1 86 ? -2.733 11.986 6.125 1.00 93.12 86 ARG A N 1
ATOM 725 C CA . ARG A 1 86 ? -2.692 12.425 4.723 1.00 93.12 86 ARG A CA 1
ATOM 726 C C . ARG A 1 86 ? -1.334 12.991 4.351 1.00 93.12 86 ARG A C 1
ATOM 728 O O . ARG A 1 86 ? -0.842 12.710 3.265 1.00 93.12 86 ARG A O 1
ATOM 735 N N . LYS A 1 87 ? -0.752 13.805 5.235 1.00 95.31 87 LYS A N 1
ATOM 736 C CA . LYS A 1 87 ? 0.574 14.386 5.030 1.00 95.31 87 LYS A CA 1
ATOM 737 C C . LYS A 1 87 ? 1.630 13.287 4.939 1.00 95.31 87 LYS A C 1
ATOM 739 O O . LYS A 1 87 ? 2.405 13.298 3.992 1.00 95.31 87 LYS A O 1
ATOM 744 N N . ASP A 1 88 ? 1.624 12.345 5.874 1.00 94.81 88 ASP A N 1
ATOM 745 C CA . ASP A 1 88 ? 2.625 11.277 5.931 1.00 94.81 88 ASP A CA 1
ATOM 746 C C . ASP A 1 88 ? 2.498 10.340 4.724 1.00 94.81 88 ASP A C 1
ATOM 748 O O . ASP A 1 88 ? 3.469 10.134 4.001 1.00 94.81 88 ASP A O 1
ATOM 752 N N . CYS A 1 89 ? 1.278 9.898 4.402 1.00 95.00 89 CYS A N 1
ATOM 753 C CA . CYS A 1 89 ? 0.998 9.113 3.198 1.00 95.00 89 CYS A CA 1
ATOM 754 C C . CYS A 1 89 ? 1.451 9.830 1.911 1.00 95.00 89 CYS A C 1
ATOM 756 O O . CYS A 1 89 ? 2.062 9.211 1.038 1.00 95.00 89 CYS A O 1
ATOM 758 N N . ALA A 1 90 ? 1.168 11.131 1.781 1.00 93.94 90 ALA A N 1
ATOM 759 C CA . ALA A 1 90 ? 1.551 11.908 0.605 1.00 93.94 90 ALA A CA 1
ATOM 760 C C . ALA A 1 90 ? 3.071 12.074 0.496 1.00 93.94 90 ALA A C 1
ATOM 762 O O . ALA A 1 90 ? 3.614 11.937 -0.598 1.00 93.94 90 ALA A O 1
ATOM 763 N N . ILE A 1 91 ? 3.762 12.339 1.610 1.00 94.25 91 ILE A N 1
ATOM 764 C CA . ILE A 1 91 ? 5.225 12.428 1.633 1.00 94.25 91 ILE A CA 1
ATOM 765 C C . ILE A 1 91 ? 5.830 11.098 1.188 1.00 94.25 91 ILE A C 1
ATOM 767 O O . ILE A 1 91 ? 6.692 11.111 0.312 1.00 94.25 91 ILE A O 1
ATOM 771 N N . THR A 1 92 ? 5.363 9.967 1.719 1.00 93.38 92 THR A N 1
ATOM 772 C CA . THR A 1 92 ? 5.864 8.638 1.343 1.00 93.38 92 THR A CA 1
ATOM 773 C C . THR A 1 92 ? 5.686 8.361 -0.154 1.00 93.38 92 THR A C 1
ATOM 775 O O . THR A 1 92 ? 6.653 8.013 -0.833 1.00 93.38 92 THR A O 1
ATOM 778 N N . LEU A 1 93 ? 4.484 8.584 -0.698 1.00 92.12 93 LEU A N 1
ATOM 779 C CA . LEU A 1 93 ? 4.188 8.367 -2.122 1.00 92.12 93 LEU A CA 1
ATOM 780 C C . LEU A 1 93 ? 5.013 9.274 -3.040 1.00 92.12 93 LEU A C 1
ATOM 782 O O . LEU A 1 93 ? 5.662 8.796 -3.970 1.00 92.12 93 LEU A O 1
ATOM 786 N N . LEU A 1 94 ? 5.004 10.583 -2.775 1.00 90.69 94 LEU A N 1
ATOM 787 C CA . LEU A 1 94 ? 5.682 11.565 -3.621 1.00 90.69 94 LEU A CA 1
ATOM 788 C C . LEU A 1 94 ? 7.199 11.407 -3.557 1.00 90.69 94 LEU A C 1
ATOM 790 O O . LEU A 1 94 ? 7.860 11.519 -4.585 1.00 90.69 94 LEU A O 1
ATOM 794 N N . SER A 1 95 ? 7.754 11.099 -2.382 1.00 88.94 95 SER A N 1
ATOM 795 C CA . SER A 1 95 ? 9.196 10.872 -2.238 1.00 88.94 95 SER A CA 1
ATOM 796 C C . SER A 1 95 ? 9.651 9.664 -3.051 1.00 88.94 95 SER A C 1
ATOM 798 O O . SER A 1 95 ? 10.705 9.717 -3.680 1.00 88.94 95 SER A O 1
ATOM 800 N N . SER A 1 96 ? 8.853 8.591 -3.089 1.00 86.31 96 SER A N 1
ATOM 801 C CA . SER A 1 96 ? 9.171 7.456 -3.956 1.00 86.31 96 SER A CA 1
ATOM 802 C C . SER A 1 96 ? 9.017 7.795 -5.426 1.00 86.31 96 SER A C 1
ATOM 804 O O . SER A 1 96 ? 9.865 7.407 -6.216 1.00 86.31 96 SER A O 1
ATOM 806 N N . PHE A 1 97 ? 7.995 8.566 -5.800 1.00 83.19 97 PHE A N 1
ATOM 807 C CA . PHE A 1 97 ? 7.824 8.995 -7.184 1.00 83.19 97 PHE A CA 1
ATOM 808 C C . PHE A 1 97 ? 9.044 9.791 -7.674 1.00 83.19 97 PHE A C 1
ATOM 810 O O . PHE A 1 97 ? 9.620 9.478 -8.708 1.00 83.19 97 PHE A O 1
ATOM 817 N N . VAL A 1 98 ? 9.504 10.758 -6.876 1.00 82.88 98 VAL A N 1
ATOM 818 C CA . VAL A 1 98 ? 10.712 11.559 -7.147 1.00 82.88 98 VAL A CA 1
ATOM 819 C C . VAL A 1 98 ? 11.982 10.701 -7.220 1.00 82.88 98 VAL A C 1
ATOM 821 O O . VAL A 1 98 ? 12.932 11.076 -7.896 1.00 82.88 98 VAL A O 1
ATOM 824 N N . ARG A 1 99 ? 12.031 9.568 -6.510 1.00 79.69 99 ARG A N 1
ATOM 825 C CA . ARG A 1 99 ? 13.165 8.634 -6.551 1.00 79.69 99 ARG A CA 1
ATOM 826 C C . ARG A 1 99 ? 13.125 7.721 -7.779 1.00 79.69 99 ARG A C 1
ATOM 828 O O . ARG A 1 99 ? 14.175 7.452 -8.349 1.00 79.69 99 ARG A O 1
ATOM 835 N N . SER A 1 100 ? 11.946 7.213 -8.139 1.00 74.44 100 SER A N 1
ATOM 836 C CA . SER A 1 100 ? 11.762 6.257 -9.240 1.00 74.44 100 SER A CA 1
ATOM 837 C C . SER A 1 100 ? 11.859 6.922 -10.613 1.00 74.44 100 SER A C 1
ATOM 839 O O . SER A 1 100 ? 12.308 6.299 -11.570 1.00 74.44 100 SER A O 1
ATOM 841 N N . TYR A 1 101 ? 11.465 8.189 -10.711 1.00 66.81 101 TYR A N 1
ATOM 842 C CA . TYR A 1 101 ? 11.667 9.003 -11.900 1.00 66.81 101 TYR A CA 1
ATOM 843 C C . TYR A 1 101 ? 12.812 9.958 -11.594 1.00 66.81 101 TYR A C 1
ATOM 845 O O . TYR A 1 101 ? 12.646 10.832 -10.748 1.00 66.81 101 TYR A O 1
ATOM 853 N N . GLU A 1 102 ? 13.967 9.811 -12.255 1.00 56.00 102 GLU A N 1
ATOM 854 C CA . GLU A 1 102 ? 14.953 10.895 -12.301 1.00 56.00 102 GLU A CA 1
ATOM 855 C C . GLU A 1 102 ? 14.234 12.118 -12.879 1.00 56.00 102 GLU A C 1
ATOM 857 O O . GLU A 1 102 ? 14.113 12.260 -14.093 1.00 56.00 102 GLU A O 1
ATOM 862 N N . LEU A 1 103 ? 13.690 12.976 -12.011 1.00 56.53 103 LEU A N 1
ATOM 863 C CA . LEU A 1 103 ? 13.117 14.264 -12.382 1.00 56.53 103 LEU A CA 1
ATOM 864 C C . LEU A 1 103 ? 14.291 15.152 -12.793 1.00 56.53 103 LEU A C 1
ATOM 866 O O . LEU A 1 103 ? 14.761 16.002 -12.037 1.00 56.53 103 LEU A O 1
ATOM 870 N N . ALA A 1 104 ? 14.819 14.889 -13.984 1.00 52.03 104 ALA A N 1
ATOM 871 C CA . ALA A 1 104 ? 15.944 15.601 -14.558 1.00 52.03 104 ALA A CA 1
ATOM 872 C C . ALA A 1 104 ? 15.528 17.020 -14.976 1.00 52.03 104 ALA A C 1
ATOM 874 O O . ALA A 1 104 ? 16.386 17.880 -15.184 1.00 52.03 104 ALA A O 1
ATOM 875 N N . SER A 1 105 ? 14.219 17.285 -15.107 1.00 55.59 105 SER A N 1
ATOM 876 C CA . SER A 1 105 ? 13.703 18.551 -15.613 1.00 55.59 105 SER A CA 1
ATOM 877 C C . SER A 1 105 ? 12.270 18.861 -15.161 1.00 55.59 105 SER A C 1
ATOM 879 O O . SER A 1 105 ? 11.432 17.985 -14.978 1.00 55.59 105 SER A O 1
ATOM 881 N N . VAL A 1 106 ? 11.947 20.159 -15.089 1.00 58.12 106 VAL A N 1
ATOM 882 C CA . VAL A 1 106 ? 10.578 20.685 -14.892 1.00 58.12 106 VAL A CA 1
ATOM 883 C C . VAL A 1 106 ? 9.603 20.203 -15.987 1.00 58.12 106 VAL A C 1
ATOM 885 O O . VAL A 1 106 ? 8.390 20.223 -15.793 1.00 58.12 106 VAL A O 1
ATOM 888 N N . ASN A 1 107 ? 10.112 19.717 -17.121 1.00 59.22 107 ASN A N 1
ATOM 889 C CA . ASN A 1 107 ? 9.296 19.185 -18.213 1.00 59.22 107 ASN A CA 1
ATOM 890 C C . ASN A 1 107 ? 8.646 17.824 -17.901 1.00 59.22 107 ASN A C 1
ATOM 892 O O . ASN A 1 107 ? 7.671 17.470 -18.559 1.00 59.22 107 ASN A O 1
ATOM 896 N N . ASP A 1 108 ? 9.121 17.095 -16.887 1.00 56.97 108 ASP A N 1
ATOM 897 C CA . ASP A 1 108 ? 8.600 15.767 -16.530 1.00 56.97 108 ASP A CA 1
ATOM 898 C C . ASP A 1 108 ? 7.283 15.838 -15.720 1.00 56.97 108 ASP A C 1
ATOM 900 O O . ASP A 1 108 ? 6.620 14.830 -15.481 1.00 56.97 108 ASP A O 1
ATOM 904 N N . PHE A 1 109 ? 6.833 17.044 -15.351 1.00 57.97 109 PHE A N 1
ATOM 905 C CA . PHE A 1 109 ? 5.588 17.289 -14.607 1.00 57.97 109 PHE A CA 1
ATOM 906 C C . PHE A 1 109 ? 4.293 17.152 -15.438 1.00 57.97 109 PHE A C 1
ATOM 908 O O . PHE A 1 109 ? 3.215 17.504 -14.957 1.00 57.97 109 PHE A O 1
ATOM 915 N N . GLN A 1 110 ? 4.335 16.626 -16.667 1.00 55.97 110 GLN A N 1
ATOM 916 C CA . GLN A 1 110 ? 3.144 16.520 -17.531 1.00 55.97 110 GLN A CA 1
ATOM 917 C C . GLN A 1 110 ? 2.100 15.463 -17.106 1.00 55.97 110 GLN A C 1
ATOM 919 O O . GLN A 1 110 ? 1.105 15.266 -17.799 1.00 55.97 110 GLN A O 1
ATOM 924 N N . LEU A 1 111 ? 2.248 14.834 -15.940 1.00 53.75 111 LEU A 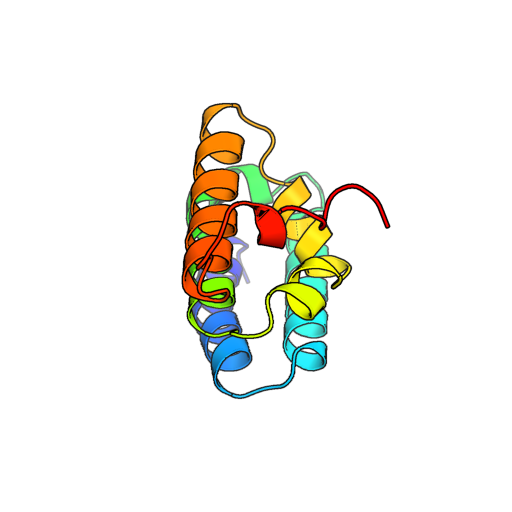N 1
ATOM 925 C CA . LEU A 1 111 ? 1.347 13.787 -15.436 1.00 53.75 111 LEU A CA 1
ATOM 926 C C . LEU A 1 111 ? -0.045 14.273 -14.988 1.00 53.75 111 LEU A C 1
ATOM 928 O O . LEU A 1 111 ? -0.892 13.452 -14.660 1.00 53.75 111 LEU A O 1
ATOM 932 N N . ALA A 1 112 ? -0.303 15.583 -14.971 1.00 47.09 112 ALA A N 1
ATOM 933 C CA . ALA A 1 112 ? -1.580 16.142 -14.516 1.00 47.09 112 ALA A CA 1
ATOM 934 C C . ALA A 1 112 ? -2.618 16.387 -15.634 1.00 47.09 112 ALA A C 1
ATOM 936 O O . ALA A 1 112 ? -3.720 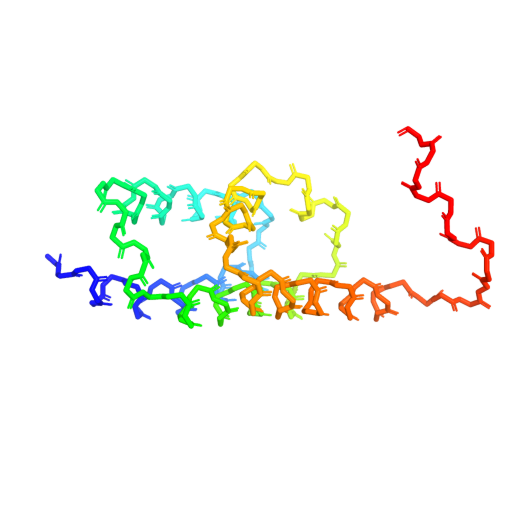16.829 -15.324 1.00 47.09 112 ALA A O 1
ATOM 937 N N . ASN A 1 113 ? -2.284 16.139 -16.909 1.00 40.41 113 ASN A N 1
ATOM 938 C CA . ASN A 1 113 ? -3.113 16.542 -18.060 1.00 40.41 113 ASN A CA 1
ATOM 939 C C . ASN A 1 113 ? -3.321 15.441 -19.126 1.00 40.41 113 ASN A C 1
ATOM 941 O O . ASN A 1 113 ? -3.477 15.764 -20.306 1.00 40.41 113 ASN A O 1
ATOM 945 N N . GLN A 1 114 ? -3.334 14.161 -18.744 1.00 38.12 114 GLN A N 1
ATOM 946 C CA . GLN A 1 114 ? -3.766 13.075 -19.640 1.00 38.12 114 GLN A CA 1
ATOM 947 C C . GLN A 1 114 ? -5.085 12.466 -19.182 1.00 38.12 114 GLN A C 1
ATOM 949 O O . GLN A 1 114 ? -5.197 12.164 -17.975 1.00 38.12 114 GLN A O 1
#

InterPro domains:
  IPR029705 VPS35 endosomal protein sorting factor-like [PTHR13673] (3-108)

Radius of gyration: 14.62 Å; chains: 1; bounding box: 33×36×36 Å

Foldseek 3Di:
DDLVVVLVVLLVVLLVCLQPHDLVVNLVSLVVNCVPCVVVNVCVVPLVSLLSSLLSNLVRHLPLVVQCVRPSSVVSLVNQDDPVSVVSSCCSSVVSVCVSDVCVDPVVPPPPPD

Secondary structure (DSSP, 8-state):
--HHHHHHHHHHHHHHHHHHS-HHHHHHHHHHHHHHHTGGGGGGGGHHHHHHHHHHHHHH---HHHHHH-HHHHHHHTT--SHHHHHHHHHHHHHHHHHHTT--SGGGGGGG--